Protein AF-A0A7Y6QT03-F1 (afdb_monomer_lite)

pLDDT: mean 81.43, std 12.52, range [44.47, 97.38]

Structure (mmCIF, N/CA/C/O backbone):
data_AF-A0A7Y6QT03-F1
#
_entry.id   AF-A0A7Y6QT03-F1
#
loop_
_atom_site.group_PDB
_atom_site.id
_atom_site.type_symbol
_atom_site.label_atom_id
_atom_site.label_alt_id
_atom_site.label_comp_id
_atom_site.label_asym_id
_atom_site.label_entity_id
_atom_site.label_seq_id
_atom_site.pdbx_PDB_ins_code
_atom_site.Cartn_x
_atom_site.Cartn_y
_atom_site.Cartn_z
_atom_site.occupancy
_atom_site.B_iso_or_equiv
_atom_site.auth_seq_id
_atom_site.auth_comp_id
_atom_site.auth_asym_id
_atom_site.auth_atom_id
_atom_site.pdbx_PDB_model_num
ATOM 1 N N . MET A 1 1 ? 51.099 -6.721 -8.403 1.00 55.47 1 MET A N 1
ATOM 2 C CA . MET A 1 1 ? 51.560 -5.407 -8.892 1.00 55.47 1 MET A CA 1
ATOM 3 C C . MET A 1 1 ? 52.415 -5.679 -10.116 1.00 55.47 1 MET A C 1
ATOM 5 O O . MET A 1 1 ? 53.025 -6.749 -10.108 1.00 55.47 1 MET A O 1
ATOM 9 N N . PRO A 1 2 ? 52.388 -4.823 -11.149 1.00 69.69 2 PRO A N 1
ATOM 10 C CA . PRO A 1 2 ? 53.223 -5.004 -12.338 1.00 69.69 2 PRO A CA 1
ATOM 11 C C . PRO A 1 2 ? 54.702 -5.137 -11.956 1.00 69.69 2 PRO A C 1
ATOM 13 O O . PRO A 1 2 ? 55.104 -4.714 -10.868 1.00 69.69 2 PRO A O 1
ATOM 16 N N . ALA A 1 3 ? 55.494 -5.771 -12.818 1.00 89.38 3 ALA A N 1
ATOM 17 C CA . ALA A 1 3 ? 56.943 -5.791 -12.638 1.00 89.38 3 ALA A CA 1
ATOM 18 C C . ALA A 1 3 ? 57.530 -4.402 -12.948 1.00 89.38 3 ALA A C 1
ATOM 20 O O . ALA A 1 3 ? 56.980 -3.664 -13.762 1.00 89.38 3 ALA A O 1
ATOM 21 N N . GLU A 1 4 ? 58.670 -4.050 -12.348 1.00 85.88 4 GLU A N 1
ATOM 22 C CA . GLU A 1 4 ? 59.295 -2.724 -12.531 1.00 85.88 4 GLU A CA 1
ATOM 23 C C . GLU A 1 4 ? 59.595 -2.399 -14.007 1.00 85.88 4 GLU A C 1
ATOM 25 O O . GLU A 1 4 ? 59.504 -1.248 -14.432 1.00 85.88 4 GLU A O 1
ATOM 30 N N . GLU A 1 5 ? 59.906 -3.424 -14.805 1.00 85.19 5 GLU A N 1
ATOM 31 C CA . GLU A 1 5 ? 60.123 -3.308 -16.251 1.00 85.19 5 GLU A CA 1
ATOM 32 C C . GLU A 1 5 ? 58.837 -2.935 -17.006 1.00 85.19 5 GLU A C 1
ATOM 34 O O . GLU A 1 5 ? 58.854 -2.092 -17.905 1.00 85.19 5 GLU A O 1
ATOM 39 N N . GLU A 1 6 ? 57.701 -3.504 -16.604 1.00 84.50 6 GLU A N 1
ATOM 40 C CA . GLU A 1 6 ? 56.394 -3.199 -17.189 1.00 84.50 6 GLU A CA 1
ATOM 41 C C . GLU A 1 6 ? 55.935 -1.789 -16.795 1.00 84.50 6 GLU A C 1
ATOM 43 O O . GLU A 1 6 ? 55.456 -1.037 -17.644 1.00 84.50 6 GLU A O 1
ATOM 48 N N . ASP A 1 7 ? 56.152 -1.385 -15.540 1.00 85.12 7 ASP A N 1
ATOM 49 C CA . ASP A 1 7 ? 55.843 -0.031 -15.063 1.00 85.12 7 ASP A CA 1
ATOM 50 C C . ASP A 1 7 ? 56.669 1.042 -15.796 1.00 85.12 7 ASP A C 1
ATOM 52 O O . ASP A 1 7 ? 56.148 2.110 -16.149 1.00 85.12 7 ASP A O 1
ATOM 56 N N . ALA A 1 8 ? 57.943 0.760 -16.087 1.00 85.50 8 ALA A N 1
ATOM 57 C CA . ALA A 1 8 ? 58.797 1.652 -16.867 1.00 85.50 8 ALA A CA 1
ATOM 58 C C . ALA A 1 8 ? 58.313 1.782 -18.320 1.00 85.50 8 ALA A C 1
ATOM 60 O O . ALA A 1 8 ? 58.250 2.896 -18.850 1.00 85.50 8 ALA A O 1
ATOM 61 N N . ALA A 1 9 ? 57.916 0.670 -18.947 1.00 88.12 9 ALA A N 1
ATOM 62 C CA . ALA A 1 9 ? 57.376 0.669 -20.304 1.00 88.12 9 ALA A CA 1
ATOM 63 C C . ALA A 1 9 ? 56.051 1.448 -20.400 1.00 88.12 9 ALA A C 1
ATOM 65 O O . ALA A 1 9 ? 55.868 2.252 -21.317 1.00 88.12 9 ALA A O 1
ATOM 66 N N . ILE A 1 10 ? 55.157 1.277 -19.422 1.00 85.25 10 ILE A N 1
ATOM 67 C CA . ILE A 1 10 ? 53.886 2.014 -19.334 1.00 85.25 10 ILE A CA 1
ATOM 68 C C . ILE A 1 10 ? 54.142 3.516 -19.148 1.00 85.25 10 ILE A C 1
ATOM 70 O O . ILE A 1 10 ? 53.522 4.342 -19.820 1.00 85.25 10 ILE A O 1
ATOM 74 N N . THR A 1 11 ? 55.088 3.882 -18.278 1.00 86.12 11 THR A N 1
ATOM 75 C CA . THR A 1 11 ? 55.439 5.288 -18.026 1.00 86.12 11 THR A CA 1
ATOM 76 C C . THR A 1 11 ? 56.052 5.949 -19.262 1.00 86.12 11 THR A C 1
ATOM 78 O O . THR A 1 11 ? 55.700 7.082 -19.593 1.00 86.12 11 THR A O 1
ATOM 81 N N . ALA A 1 12 ? 56.932 5.246 -19.978 1.00 87.88 12 ALA A N 1
ATOM 82 C CA . ALA A 1 12 ? 57.539 5.748 -21.207 1.00 87.88 12 ALA A CA 1
ATOM 83 C C . ALA A 1 12 ? 56.498 5.967 -22.317 1.00 87.88 12 ALA A C 1
ATOM 85 O O . ALA A 1 12 ? 56.527 7.000 -22.985 1.00 87.88 12 ALA A O 1
ATOM 86 N N . ALA A 1 13 ? 55.549 5.038 -22.475 1.00 86.75 13 ALA A N 1
ATOM 87 C CA . ALA A 1 13 ? 54.459 5.171 -23.438 1.00 86.75 13 ALA A CA 1
ATOM 88 C C . ALA A 1 13 ? 53.553 6.376 -23.124 1.00 86.75 13 ALA A C 1
ATOM 90 O O . ALA A 1 13 ? 53.217 7.134 -24.029 1.00 86.75 13 ALA A O 1
ATOM 91 N N . ALA A 1 14 ? 53.220 6.599 -21.848 1.00 87.25 14 ALA A N 1
ATOM 92 C CA . ALA A 1 14 ? 52.418 7.749 -21.425 1.00 87.25 14 ALA A CA 1
ATOM 93 C C . ALA A 1 14 ? 53.139 9.094 -21.633 1.00 87.25 14 ALA A C 1
ATOM 95 O O . ALA A 1 14 ? 52.508 10.090 -21.962 1.00 87.25 14 ALA A O 1
ATOM 96 N N . LEU A 1 15 ? 54.464 9.144 -21.453 1.00 87.06 15 LEU A N 1
ATOM 97 C CA . LEU A 1 15 ? 55.254 10.360 -21.687 1.00 87.06 15 LEU A CA 1
ATOM 98 C C . LEU A 1 15 ? 55.428 10.691 -23.175 1.00 87.06 15 LEU A C 1
ATOM 100 O O . LEU A 1 15 ? 55.631 11.855 -23.517 1.00 87.06 15 LEU A O 1
ATOM 104 N N . ALA A 1 16 ? 55.379 9.682 -24.047 1.00 90.12 16 ALA A N 1
ATOM 105 C CA . ALA A 1 16 ? 55.480 9.859 -25.491 1.00 90.12 16 ALA A CA 1
ATOM 106 C C . ALA A 1 16 ? 54.167 10.338 -26.139 1.00 90.12 16 ALA A C 1
ATOM 108 O O . ALA A 1 16 ? 54.206 10.813 -27.273 1.00 90.12 16 ALA A O 1
ATOM 109 N N . ASP A 1 17 ? 53.031 10.222 -25.442 1.00 89.62 17 ASP A N 1
ATOM 110 C CA . ASP A 1 17 ? 51.715 10.663 -25.911 1.00 89.62 17 ASP A CA 1
ATOM 111 C C . ASP A 1 17 ? 51.452 12.138 -25.522 1.00 89.62 17 ASP A C 1
ATOM 113 O O . ASP A 1 17 ? 51.231 12.439 -24.343 1.00 89.62 17 ASP A O 1
ATOM 117 N N . PRO A 1 18 ? 51.468 13.084 -26.482 1.00 86.69 18 PRO A N 1
ATOM 118 C CA . PRO A 1 18 ? 51.251 14.501 -26.198 1.00 86.69 18 PRO A CA 1
ATOM 119 C C . PRO A 1 18 ? 49.806 14.837 -25.796 1.00 86.69 18 PRO A C 1
ATOM 121 O O . PRO A 1 18 ? 49.598 15.867 -25.150 1.00 86.69 18 PRO A O 1
ATOM 124 N N . ASP A 1 19 ? 48.823 13.997 -26.140 1.00 88.06 19 ASP A N 1
ATOM 125 C CA . ASP A 1 19 ? 47.408 14.219 -25.815 1.00 88.06 19 ASP A CA 1
ATOM 126 C C . ASP A 1 19 ? 47.026 13.639 -24.444 1.00 88.06 19 ASP A C 1
ATOM 128 O O . ASP A 1 19 ? 46.006 14.025 -23.863 1.00 88.06 19 ASP A O 1
ATOM 132 N N . ASN A 1 20 ? 47.852 12.746 -23.892 1.00 86.62 20 ASN A N 1
ATOM 133 C CA . ASN A 1 20 ? 47.602 12.098 -22.607 1.00 86.62 20 ASN A CA 1
ATOM 134 C C . ASN A 1 20 ? 48.863 11.963 -21.723 1.00 86.62 20 ASN A C 1
ATOM 136 O O . ASN A 1 20 ? 49.195 10.857 -21.280 1.00 86.62 20 ASN A O 1
ATOM 140 N N . PRO A 1 21 ? 49.560 13.073 -21.411 1.00 86.50 21 PRO A N 1
ATOM 141 C CA . PRO A 1 21 ? 50.725 13.028 -20.542 1.00 86.50 21 PRO A CA 1
ATOM 142 C C . PRO A 1 21 ? 50.329 12.658 -19.101 1.00 86.50 21 PRO A C 1
ATOM 144 O O . PRO A 1 21 ? 49.247 13.032 -18.627 1.00 86.50 21 PRO A O 1
ATOM 147 N N . PRO A 1 22 ? 51.215 11.986 -18.343 1.00 88.69 22 PRO A N 1
ATOM 148 C CA . PRO A 1 22 ? 50.960 11.686 -16.942 1.00 88.69 22 PRO A CA 1
ATOM 149 C C . PRO A 1 22 ? 50.767 12.974 -16.134 1.00 88.69 22 PRO A C 1
ATOM 151 O O . PRO A 1 22 ? 51.499 13.957 -16.283 1.00 88.69 22 PRO A O 1
ATOM 154 N N . LEU A 1 23 ? 49.779 12.962 -15.238 1.00 88.00 23 LEU A N 1
ATOM 155 C CA . LEU A 1 23 ? 49.486 14.115 -14.394 1.00 88.00 23 LEU A CA 1
ATOM 156 C C . LEU A 1 23 ? 50.630 14.379 -13.412 1.00 88.00 23 LEU A C 1
ATOM 158 O O . LEU A 1 23 ? 51.075 13.499 -12.678 1.00 88.00 23 LEU A O 1
ATOM 162 N N . THR A 1 24 ? 51.053 15.636 -13.335 1.00 87.75 24 THR A N 1
ATOM 163 C CA . THR A 1 24 ? 52.042 16.079 -12.348 1.00 87.75 24 THR A CA 1
ATOM 164 C C . THR A 1 24 ? 51.444 16.122 -10.938 1.00 87.75 24 THR A C 1
ATOM 166 O O . THR A 1 24 ? 50.244 16.342 -10.755 1.00 87.75 24 THR A O 1
ATOM 169 N N . GLY A 1 25 ? 52.285 15.993 -9.907 1.00 84.88 25 GLY A N 1
ATOM 170 C CA . GLY A 1 25 ? 51.861 16.101 -8.503 1.00 84.88 25 GLY A CA 1
ATOM 171 C C . GLY A 1 25 ? 51.032 17.363 -8.187 1.00 84.88 25 GLY A C 1
ATOM 172 O O . GLY A 1 25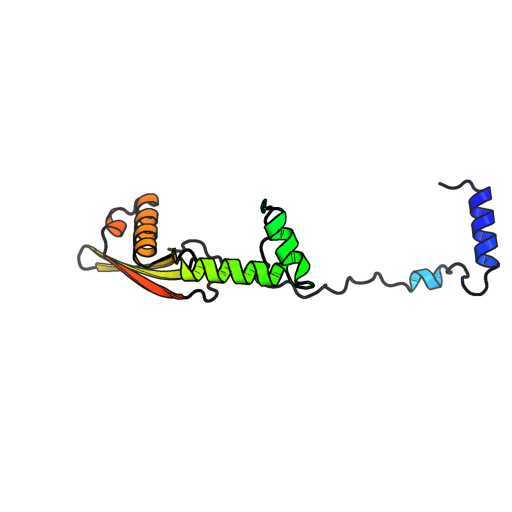 ? 49.974 17.248 -7.567 1.00 84.88 25 GLY A O 1
ATOM 173 N N . PRO A 1 26 ? 51.420 18.563 -8.666 1.00 87.62 26 PRO A N 1
ATOM 174 C CA . PRO A 1 26 ? 50.616 19.774 -8.502 1.00 87.62 26 PRO A CA 1
ATOM 175 C C . PRO A 1 26 ? 49.283 19.754 -9.258 1.00 87.62 26 PRO A C 1
ATOM 177 O O . PRO A 1 26 ? 48.330 20.389 -8.811 1.00 87.62 26 PRO A O 1
ATOM 180 N N . GLN A 1 27 ? 49.194 19.064 -10.400 1.00 86.31 27 GLN A N 1
ATOM 181 C CA . GLN A 1 27 ? 47.931 18.892 -11.122 1.00 86.31 27 GLN A CA 1
ATOM 182 C C . GLN A 1 27 ? 47.006 17.946 -10.361 1.00 86.31 27 GLN A C 1
ATOM 184 O O . GLN A 1 27 ? 45.857 18.308 -10.137 1.00 86.31 27 GLN A O 1
ATOM 189 N N . LEU A 1 28 ? 47.516 16.811 -9.876 1.00 84.88 28 LEU A N 1
ATOM 190 C CA . LEU A 1 28 ? 46.772 15.877 -9.022 1.00 84.88 28 LEU A CA 1
ATOM 191 C C . LEU A 1 28 ? 46.259 16.556 -7.746 1.00 84.88 28 LEU A C 1
ATOM 193 O O . LEU A 1 28 ? 45.094 16.401 -7.392 1.00 84.88 28 LEU A O 1
ATOM 197 N N . ALA A 1 29 ? 47.078 17.389 -7.101 1.00 83.69 29 ALA A N 1
ATOM 198 C CA . ALA A 1 29 ? 46.693 18.122 -5.893 1.00 83.69 29 ALA A CA 1
ATOM 199 C C . ALA A 1 29 ? 45.549 19.137 -6.109 1.00 83.69 29 ALA A C 1
ATOM 201 O O . ALA A 1 29 ? 44.912 19.565 -5.145 1.00 83.69 29 ALA A O 1
ATOM 202 N N . ARG A 1 30 ? 45.261 19.532 -7.359 1.00 84.69 30 ARG A N 1
ATOM 203 C CA . ARG A 1 30 ? 44.127 20.413 -7.702 1.00 84.69 30 ARG A CA 1
ATOM 204 C C . ARG A 1 30 ? 42.808 19.656 -7.848 1.00 84.69 30 ARG A C 1
ATOM 206 O O . ARG A 1 30 ? 41.754 20.297 -7.888 1.00 84.69 30 ARG A O 1
ATOM 213 N N . PHE A 1 31 ? 42.838 18.326 -7.934 1.00 80.56 31 PHE A N 1
ATOM 214 C CA . PHE A 1 31 ? 41.627 17.526 -8.050 1.00 80.56 31 PHE A CA 1
ATOM 215 C C . PHE A 1 31 ? 40.896 17.582 -6.715 1.00 80.56 31 PHE A C 1
ATOM 217 O O . PHE A 1 31 ? 41.380 17.133 -5.678 1.00 80.56 31 PHE A O 1
ATOM 224 N N . LYS A 1 32 ? 39.697 18.155 -6.733 1.00 76.88 32 LYS A N 1
ATOM 225 C CA . LYS A 1 32 ? 38.789 18.066 -5.595 1.00 76.88 32 LYS A CA 1
ATOM 226 C C . LYS A 1 32 ? 38.090 16.712 -5.687 1.00 76.88 32 LYS A C 1
ATOM 228 O O . LYS A 1 32 ? 37.662 16.353 -6.786 1.00 76.88 32 LYS A O 1
ATOM 233 N N . PRO A 1 33 ? 37.913 15.979 -4.572 1.00 73.06 33 PRO A N 1
ATOM 234 C CA . PRO A 1 33 ? 37.014 14.838 -4.560 1.00 73.06 33 PRO A CA 1
ATOM 235 C C . PRO A 1 33 ? 35.691 15.299 -5.155 1.00 73.06 33 PRO A C 1
ATOM 237 O O . PRO A 1 33 ? 35.182 16.353 -4.752 1.00 73.06 33 PRO A O 1
ATOM 240 N N . ALA A 1 34 ? 35.149 14.549 -6.113 1.00 67.44 34 ALA A N 1
ATOM 241 C CA . ALA A 1 34 ? 33.783 14.765 -6.542 1.00 67.44 34 ALA A CA 1
ATOM 242 C C . ALA A 1 34 ? 32.931 14.665 -5.276 1.00 67.44 34 ALA A C 1
ATOM 244 O O . ALA A 1 34 ? 32.689 13.571 -4.761 1.00 67.44 34 ALA A O 1
ATOM 245 N N . ARG A 1 35 ? 32.528 15.810 -4.711 1.00 61.28 35 ARG A N 1
ATOM 246 C CA . ARG A 1 35 ? 31.453 15.836 -3.731 1.00 61.28 35 ARG A CA 1
ATOM 247 C C . ARG A 1 35 ? 30.304 15.252 -4.513 1.00 61.28 35 ARG A C 1
ATOM 249 O O . ARG A 1 35 ? 29.807 15.942 -5.398 1.00 61.28 35 ARG A O 1
ATOM 256 N N . ARG A 1 36 ? 30.001 13.966 -4.284 1.00 58.72 36 ARG A N 1
ATOM 257 C CA . ARG A 1 36 ? 28.874 13.268 -4.900 1.00 58.72 36 ARG A CA 1
ATOM 258 C C . ARG A 1 36 ? 27.731 14.260 -4.842 1.00 58.72 36 ARG A C 1
ATOM 260 O O . ARG A 1 36 ? 27.245 14.552 -3.747 1.00 58.72 36 ARG A O 1
ATOM 267 N N . GLY A 1 37 ? 27.386 14.849 -5.988 1.00 58.78 37 GLY A N 1
ATOM 268 C CA . GLY A 1 37 ? 26.163 15.615 -6.088 1.00 58.78 37 GLY A CA 1
ATOM 269 C C . GLY A 1 37 ? 25.122 14.661 -5.548 1.00 58.78 37 GLY A C 1
ATOM 270 O O . GLY A 1 37 ? 25.066 13.516 -6.007 1.00 58.78 37 GLY A O 1
ATOM 271 N N . ARG A 1 38 ? 24.434 15.054 -4.470 1.00 57.69 38 ARG A N 1
ATOM 272 C CA . ARG A 1 38 ? 23.282 14.303 -3.978 1.00 57.69 38 ARG A CA 1
ATOM 273 C C . ARG A 1 38 ? 22.515 13.921 -5.236 1.00 57.69 38 ARG A C 1
ATOM 275 O O . ARG A 1 38 ? 22.154 14.807 -6.011 1.00 57.69 38 ARG A O 1
ATOM 282 N N . GLY A 1 39 ? 22.377 12.620 -5.485 1.00 69.25 39 GLY A N 1
ATOM 283 C CA . GLY A 1 39 ? 21.528 12.149 -6.568 1.00 69.25 39 GLY A CA 1
ATOM 284 C C . GLY A 1 39 ? 20.123 12.733 -6.404 1.00 69.25 39 GLY A C 1
ATOM 285 O O . GLY A 1 39 ? 19.848 13.453 -5.439 1.00 69.25 39 GLY A O 1
ATOM 286 N N . ARG A 1 40 ? 19.230 12.409 -7.345 1.00 64.81 40 ARG A N 1
ATOM 287 C CA . ARG A 1 40 ? 17.806 12.774 -7.296 1.00 64.81 40 ARG A CA 1
ATOM 288 C C . ARG A 1 40 ? 17.309 12.847 -5.839 1.00 64.81 40 ARG A C 1
ATOM 290 O O . ARG A 1 40 ? 17.521 11.871 -5.115 1.00 64.81 40 ARG A O 1
ATOM 297 N N . PRO A 1 41 ? 16.709 13.973 -5.400 1.00 64.50 41 PRO A N 1
ATOM 298 C CA . PRO A 1 41 ? 16.276 14.135 -4.017 1.00 64.50 41 PRO A CA 1
ATOM 299 C C . PRO A 1 41 ? 15.471 12.910 -3.592 1.00 64.50 41 PRO A C 1
ATOM 301 O O . PRO A 1 41 ? 14.603 12.454 -4.343 1.00 64.50 41 PRO A O 1
ATOM 304 N N . ALA A 1 42 ? 15.817 12.350 -2.430 1.00 60.28 42 ALA A N 1
ATOM 305 C CA . ALA A 1 42 ? 15.145 11.177 -1.895 1.00 60.28 42 ALA A CA 1
ATOM 306 C C . ALA A 1 42 ? 13.643 11.473 -1.839 1.00 60.28 42 ALA A C 1
ATOM 308 O O . ALA A 1 42 ? 13.221 12.435 -1.196 1.00 60.28 42 ALA A O 1
ATOM 309 N N . GLN A 1 43 ? 12.847 10.699 -2.576 1.00 61.19 43 GLN A N 1
ATOM 310 C CA . GLN A 1 43 ? 11.399 10.825 -2.503 1.00 61.19 43 GLN A CA 1
ATOM 311 C C . GLN A 1 43 ? 10.971 10.413 -1.096 1.00 61.19 43 GLN A C 1
ATOM 313 O O . GLN A 1 43 ? 11.354 9.339 -0.635 1.00 61.19 43 GLN A O 1
ATOM 318 N N . ALA A 1 44 ? 10.174 11.260 -0.438 1.00 60.06 44 ALA A N 1
ATOM 319 C CA . ALA A 1 44 ? 9.650 10.997 0.904 1.00 60.06 44 ALA A CA 1
ATOM 320 C C . ALA A 1 44 ? 8.915 9.647 0.982 1.00 60.06 44 ALA A C 1
ATOM 322 O O . ALA A 1 44 ? 8.946 8.979 2.008 1.00 60.06 44 ALA A O 1
ATOM 323 N N . ILE A 1 45 ? 8.323 9.206 -0.133 1.00 62.34 45 ILE A N 1
ATOM 324 C CA . ILE A 1 45 ? 7.703 7.892 -0.277 1.00 62.34 45 ILE A CA 1
ATOM 325 C C . ILE A 1 45 ? 8.268 7.242 -1.531 1.00 62.34 45 ILE A C 1
ATOM 327 O O . ILE A 1 45 ? 8.028 7.693 -2.652 1.00 62.34 45 ILE A O 1
ATOM 331 N N . THR A 1 46 ? 9.028 6.172 -1.329 1.00 64.62 46 THR A N 1
ATOM 332 C CA . THR A 1 46 ? 9.572 5.366 -2.420 1.00 64.62 46 THR A CA 1
ATOM 333 C C . THR A 1 46 ? 8.735 4.101 -2.559 1.00 64.62 46 THR A C 1
ATOM 335 O O . THR A 1 46 ? 8.313 3.511 -1.565 1.00 64.62 46 THR A O 1
ATOM 338 N N . LYS A 1 47 ? 8.478 3.677 -3.801 1.00 78.31 47 LYS A N 1
ATOM 339 C CA . LYS A 1 47 ? 7.865 2.371 -4.077 1.00 78.31 47 LYS A CA 1
ATOM 340 C C . LYS A 1 47 ? 8.691 1.289 -3.377 1.00 78.31 47 LYS A C 1
ATOM 342 O O . LYS A 1 47 ? 9.909 1.259 -3.536 1.00 78.31 47 LYS A O 1
ATOM 347 N N . VAL A 1 48 ? 8.041 0.415 -2.616 1.00 82.12 48 VAL A N 1
ATOM 348 C CA . VAL A 1 48 ? 8.735 -0.680 -1.931 1.00 82.12 48 VAL A CA 1
ATOM 349 C C . VAL A 1 48 ? 9.071 -1.755 -2.970 1.00 82.12 48 VAL A C 1
ATOM 351 O O . VAL A 1 48 ? 8.147 -2.277 -3.599 1.00 82.12 48 VAL A O 1
ATOM 354 N N . PRO A 1 49 ? 10.356 -2.084 -3.203 1.00 82.44 49 PRO A N 1
ATOM 355 C CA . PRO A 1 49 ? 10.710 -3.173 -4.099 1.00 82.44 49 PRO A CA 1
ATOM 356 C C . PRO A 1 49 ? 10.271 -4.495 -3.468 1.00 82.44 49 PRO A C 1
ATOM 358 O O . PRO A 1 49 ? 10.660 -4.825 -2.350 1.00 82.44 49 PRO A O 1
ATOM 361 N N . VAL A 1 50 ? 9.455 -5.253 -4.194 1.00 86.12 50 VAL A N 1
ATOM 362 C CA . VAL A 1 50 ? 8.970 -6.569 -3.770 1.00 86.12 50 VAL A CA 1
ATOM 363 C C . VAL A 1 50 ? 9.393 -7.621 -4.787 1.00 86.12 50 VAL A C 1
ATOM 365 O O . VAL A 1 50 ? 9.331 -7.388 -5.994 1.00 86.12 50 VAL A O 1
ATOM 368 N N . SER A 1 51 ? 9.826 -8.786 -4.303 1.00 89.62 51 SER A N 1
ATOM 369 C CA . SER A 1 51 ? 10.077 -9.950 -5.155 1.00 89.62 51 SER A CA 1
ATOM 370 C C . SER A 1 51 ? 8.780 -10.747 -5.283 1.00 89.62 51 SER A C 1
ATOM 372 O O . SER A 1 51 ? 8.326 -11.355 -4.315 1.00 89.62 51 SER A O 1
ATOM 374 N N . LEU A 1 52 ? 8.156 -10.700 -6.462 1.00 89.44 52 LEU A N 1
ATOM 375 C CA . LEU A 1 52 ? 6.895 -11.377 -6.771 1.00 89.44 52 LEU A CA 1
ATOM 376 C C . LEU A 1 52 ? 7.083 -12.274 -7.996 1.00 89.44 52 LEU A C 1
ATOM 378 O O . LEU A 1 52 ? 7.673 -11.858 -8.991 1.00 89.44 52 LEU A O 1
ATOM 382 N N . ARG A 1 53 ? 6.554 -13.499 -7.937 1.00 93.12 53 ARG A N 1
ATOM 383 C CA . ARG A 1 53 ? 6.479 -14.385 -9.104 1.00 93.12 53 ARG A CA 1
ATOM 384 C C . ARG A 1 53 ? 5.217 -14.058 -9.896 1.00 93.12 53 ARG A C 1
ATOM 386 O O . ARG A 1 53 ? 4.127 -14.062 -9.333 1.00 93.12 53 ARG A O 1
ATOM 393 N N . LEU A 1 54 ? 5.386 -13.783 -11.183 1.00 92.81 54 LEU A N 1
ATOM 394 C CA . LEU A 1 54 ? 4.307 -13.509 -12.128 1.00 92.81 54 LEU A CA 1
ATOM 395 C C . LEU A 1 54 ? 4.315 -14.573 -13.223 1.00 92.81 54 LEU A C 1
ATOM 397 O O . LEU A 1 54 ? 5.360 -15.155 -13.515 1.00 92.81 54 LEU A O 1
ATOM 401 N N . ASP A 1 55 ? 3.150 -14.805 -13.822 1.00 96.69 55 ASP A N 1
ATOM 402 C CA . ASP A 1 55 ? 3.042 -15.630 -15.021 1.00 96.69 55 ASP A CA 1
ATOM 403 C C . ASP A 1 55 ? 3.911 -15.054 -16.153 1.00 96.69 55 ASP A C 1
ATOM 405 O O . ASP A 1 55 ? 3.982 -13.834 -16.342 1.00 96.69 55 ASP A O 1
ATOM 409 N N . PHE A 1 56 ? 4.586 -15.937 -16.893 1.00 96.00 56 PHE A N 1
ATOM 410 C CA . PHE A 1 56 ? 5.510 -15.537 -17.951 1.00 96.00 56 PHE A CA 1
ATOM 411 C C . PHE A 1 56 ? 4.802 -14.770 -19.075 1.00 96.00 56 PHE A C 1
ATOM 413 O O . PHE A 1 56 ? 5.265 -13.699 -19.464 1.00 96.00 56 PHE A O 1
ATOM 420 N N . VAL A 1 57 ? 3.662 -15.271 -19.559 1.00 97.38 57 VAL A N 1
ATOM 421 C CA . VAL A 1 57 ? 2.921 -14.658 -20.672 1.00 97.38 57 VAL A CA 1
ATOM 422 C C . VAL A 1 57 ? 2.385 -13.291 -20.259 1.00 97.38 57 VAL A C 1
ATOM 424 O O . VAL A 1 57 ? 2.457 -12.335 -21.034 1.00 97.38 57 VAL A O 1
ATOM 427 N N . LEU A 1 58 ? 1.910 -13.166 -19.018 1.00 95.62 58 LEU A N 1
ATOM 428 C CA . LEU A 1 58 ? 1.480 -11.885 -18.459 1.00 95.62 58 LEU A CA 1
ATOM 429 C C . LEU A 1 58 ? 2.632 -10.870 -18.427 1.00 95.62 58 LEU A C 1
ATOM 431 O O . LEU A 1 58 ? 2.477 -9.740 -18.893 1.00 95.62 58 LEU A O 1
ATOM 435 N N . LEU A 1 59 ? 3.790 -11.268 -17.892 1.00 95.38 59 LEU A N 1
ATOM 436 C CA . LEU A 1 59 ? 4.953 -10.392 -17.772 1.00 95.38 59 LEU A CA 1
ATOM 437 C C . LEU A 1 59 ? 5.452 -9.918 -19.142 1.00 95.38 59 LEU A C 1
ATOM 439 O O . LEU A 1 59 ? 5.712 -8.727 -19.320 1.00 95.38 59 LEU A O 1
ATOM 443 N N . GLU A 1 60 ? 5.565 -10.830 -20.106 1.00 97.31 60 GLU A N 1
ATOM 444 C CA . GLU A 1 60 ? 5.993 -10.497 -21.466 1.00 97.31 60 GLU A CA 1
ATOM 445 C C . GLU A 1 60 ? 4.982 -9.584 -22.168 1.00 97.31 60 GLU A C 1
ATOM 447 O O . GLU A 1 60 ? 5.386 -8.623 -22.821 1.00 97.31 60 GLU A O 1
ATOM 452 N N . SER A 1 61 ? 3.679 -9.790 -21.946 1.00 96.56 61 SER A N 1
ATOM 453 C CA . SER A 1 61 ? 2.633 -8.906 -22.477 1.00 96.56 61 SER A CA 1
ATOM 454 C C . SER A 1 61 ? 2.799 -7.469 -21.981 1.00 96.56 61 SER A C 1
ATOM 456 O O . SER A 1 61 ? 2.716 -6.536 -22.775 1.00 96.56 61 SER A O 1
ATOM 458 N N . PHE A 1 62 ? 3.089 -7.269 -20.689 1.00 96.19 62 PHE A N 1
ATOM 459 C CA . PHE A 1 62 ? 3.358 -5.932 -20.154 1.00 96.19 62 PHE A CA 1
ATOM 460 C C . PHE A 1 62 ? 4.671 -5.357 -20.687 1.00 96.19 62 PHE A C 1
ATOM 462 O O . PHE A 1 62 ? 4.687 -4.205 -21.115 1.00 96.19 62 PHE A O 1
ATOM 469 N N . LYS A 1 63 ? 5.764 -6.126 -20.722 1.00 95.75 63 LYS A N 1
ATOM 470 C CA . LYS A 1 63 ? 7.048 -5.650 -21.271 1.00 95.75 63 LYS A CA 1
ATOM 471 C C . LYS A 1 63 ? 6.946 -5.229 -22.737 1.00 95.75 63 LYS A C 1
ATOM 473 O O . LYS A 1 63 ? 7.530 -4.214 -23.108 1.00 95.75 63 LYS A O 1
ATOM 478 N N . ALA A 1 64 ? 6.170 -5.952 -23.547 1.00 97.12 64 ALA A N 1
ATOM 479 C CA . ALA A 1 64 ? 5.925 -5.624 -24.952 1.00 97.12 64 ALA A CA 1
ATOM 480 C C . ALA A 1 64 ? 5.262 -4.250 -25.139 1.00 97.12 64 ALA A C 1
ATOM 482 O O . ALA A 1 64 ? 5.352 -3.656 -26.210 1.00 97.12 64 ALA A O 1
ATOM 483 N N . THR A 1 65 ? 4.643 -3.700 -24.089 1.00 95.44 65 THR A N 1
ATOM 484 C CA . THR A 1 65 ? 4.071 -2.352 -24.124 1.00 95.44 65 THR A CA 1
ATOM 485 C C . THR A 1 65 ? 5.121 -1.228 -24.088 1.00 95.44 65 THR A C 1
ATOM 487 O O . THR A 1 65 ? 4.753 -0.054 -24.199 1.00 95.44 65 THR A O 1
ATOM 490 N N . GLY A 1 66 ? 6.409 -1.564 -23.945 1.00 95.50 66 GLY A N 1
ATOM 491 C CA . GLY A 1 66 ? 7.542 -0.642 -24.005 1.00 95.50 66 GLY A CA 1
ATOM 492 C C . GLY A 1 66 ? 7.897 0.006 -22.665 1.00 95.50 66 GLY A C 1
ATOM 493 O O . GLY A 1 66 ? 7.585 -0.504 -21.584 1.00 95.50 66 GLY A O 1
ATOM 494 N N . ASP A 1 67 ? 8.562 1.158 -22.734 1.00 95.31 67 ASP A N 1
ATOM 495 C CA . ASP A 1 67 ? 9.035 1.881 -21.554 1.00 95.31 67 ASP A CA 1
ATOM 496 C C . ASP A 1 67 ? 7.897 2.216 -20.5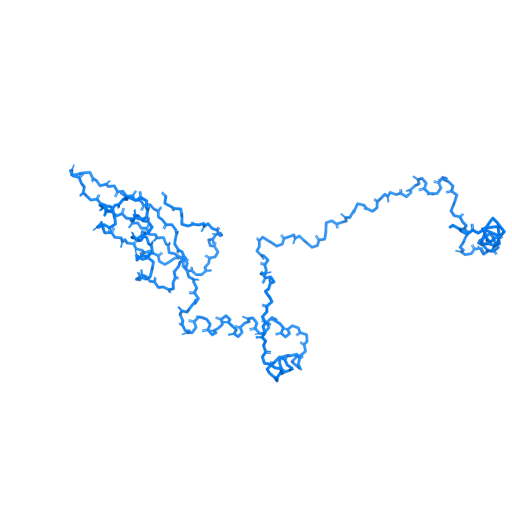80 1.00 95.31 67 ASP A C 1
ATOM 498 O O . ASP A 1 67 ? 6.767 2.536 -20.954 1.00 95.31 67 ASP A O 1
ATOM 502 N N . GLY A 1 68 ? 8.175 2.110 -19.281 1.00 93.38 68 GLY A N 1
ATOM 503 C CA . GLY A 1 68 ? 7.169 2.355 -18.247 1.00 93.38 68 GLY A CA 1
ATOM 504 C C . GLY A 1 68 ? 6.126 1.242 -18.083 1.00 93.38 68 GLY A C 1
ATOM 505 O O . GLY A 1 68 ? 5.126 1.461 -17.396 1.00 93.38 68 GLY A O 1
ATOM 506 N N . TRP A 1 69 ? 6.339 0.043 -18.639 1.00 96.25 69 TRP A N 1
ATOM 507 C CA . TRP A 1 69 ? 5.455 -1.110 -18.409 1.00 96.25 69 TRP A CA 1
ATOM 508 C C . TRP A 1 69 ? 5.237 -1.424 -16.919 1.00 96.25 69 TRP A C 1
ATOM 510 O O . TRP A 1 69 ? 4.133 -1.778 -16.518 1.00 96.25 69 TRP A O 1
ATOM 520 N N . GLN A 1 70 ? 6.254 -1.224 -16.071 1.00 92.12 70 GLN A N 1
ATOM 521 C CA . GLN A 1 70 ? 6.124 -1.392 -14.617 1.00 92.12 70 GLN A CA 1
ATOM 522 C C . GLN A 1 70 ? 5.164 -0.371 -13.996 1.00 92.12 70 GLN 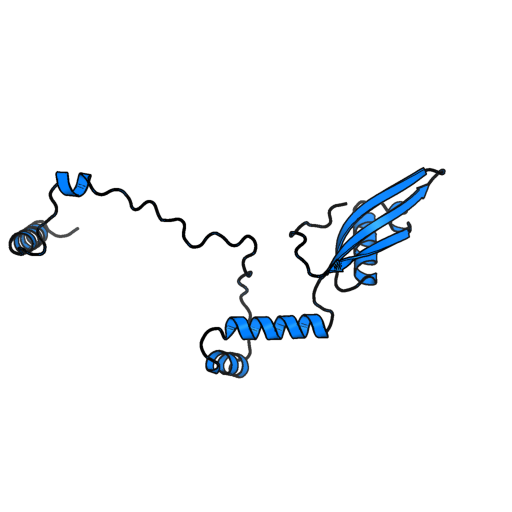A C 1
ATOM 524 O O . GLN A 1 70 ? 4.435 -0.692 -13.059 1.00 92.12 70 GLN A O 1
ATOM 529 N N . THR A 1 71 ? 5.155 0.865 -14.504 1.00 91.56 71 THR A N 1
ATOM 530 C CA . THR A 1 71 ? 4.226 1.910 -14.049 1.00 91.56 71 THR A CA 1
ATOM 531 C C . THR A 1 71 ? 2.796 1.546 -14.425 1.00 91.56 71 THR A C 1
ATOM 533 O O . THR A 1 71 ? 1.940 1.552 -13.545 1.00 91.56 71 THR A O 1
ATOM 536 N N . ARG A 1 72 ? 2.566 1.110 -15.669 1.00 93.88 72 ARG A N 1
ATOM 537 C CA . ARG A 1 72 ? 1.256 0.619 -16.125 1.00 93.88 72 ARG A CA 1
ATOM 538 C C . ARG A 1 72 ? 0.778 -0.596 -15.335 1.00 93.88 72 ARG A C 1
ATOM 540 O O . ARG A 1 72 ? -0.365 -0.639 -14.900 1.00 93.88 72 ARG A O 1
ATOM 547 N N . MET A 1 73 ? 1.660 -1.558 -15.070 1.00 94.25 73 MET A N 1
ATOM 548 C CA . MET A 1 73 ? 1.324 -2.709 -14.226 1.00 94.25 73 MET A CA 1
ATOM 549 C C . MET A 1 73 ? 0.907 -2.269 -12.814 1.00 94.25 73 MET A C 1
ATOM 551 O O . MET A 1 73 ? -0.078 -2.759 -12.270 1.00 94.25 73 MET A O 1
ATOM 555 N N . ASN A 1 74 ? 1.618 -1.304 -12.228 1.00 92.12 74 ASN A N 1
ATOM 556 C CA . ASN A 1 74 ? 1.266 -0.747 -10.925 1.00 92.12 74 ASN A CA 1
ATOM 557 C C . ASN A 1 74 ? -0.083 0.002 -10.932 1.00 92.12 74 ASN A C 1
ATOM 559 O O . ASN A 1 74 ? -0.806 -0.043 -9.939 1.00 92.12 74 ASN A O 1
ATOM 563 N N . GLU A 1 75 ? -0.431 0.685 -12.022 1.00 92.31 75 GLU A N 1
ATOM 564 C CA . GLU A 1 75 ? -1.743 1.327 -12.197 1.00 92.31 75 GLU A CA 1
ATOM 565 C C . GLU A 1 75 ? -2.870 0.293 -12.244 1.00 92.31 75 GLU A C 1
ATOM 567 O O . GLU A 1 75 ? -3.824 0.415 -11.481 1.00 92.31 75 GLU A O 1
ATOM 572 N N . VAL A 1 76 ? -2.709 -0.787 -13.016 1.00 93.81 76 VAL A N 1
ATOM 573 C CA . VAL A 1 76 ? -3.684 -1.892 -13.073 1.00 93.81 76 VAL A CA 1
ATOM 574 C C . VAL A 1 76 ? -3.896 -2.521 -11.694 1.00 93.81 76 VAL A C 1
ATOM 576 O O . VAL A 1 76 ? -5.033 -2.739 -11.275 1.00 93.81 76 VAL A O 1
ATOM 579 N N . LEU A 1 77 ? -2.814 -2.781 -10.951 1.00 92.31 77 LEU A N 1
ATOM 580 C CA . LEU A 1 77 ? -2.910 -3.317 -9.588 1.00 92.31 77 LEU A CA 1
ATOM 581 C C . LEU A 1 77 ? -3.635 -2.349 -8.644 1.00 92.31 77 LEU A C 1
ATOM 583 O O . LEU A 1 77 ? -4.449 -2.778 -7.826 1.00 92.31 77 LEU A O 1
ATOM 587 N N . ARG A 1 78 ? -3.378 -1.042 -8.771 1.00 89.56 78 ARG A N 1
ATOM 588 C CA . ARG A 1 78 ? -4.063 -0.004 -7.991 1.00 89.56 78 ARG A CA 1
ATOM 589 C C . ARG A 1 78 ? -5.554 0.045 -8.312 1.00 89.56 78 ARG A C 1
ATOM 591 O O . ARG A 1 78 ? -6.367 0.070 -7.392 1.00 89.56 78 ARG A O 1
ATOM 598 N N . GLU A 1 79 ? -5.920 0.065 -9.587 1.00 90.00 79 GLU A N 1
ATOM 599 C CA . GLU A 1 79 ? -7.317 0.088 -10.024 1.00 90.00 79 GLU A CA 1
ATOM 600 C C . GLU A 1 79 ? -8.066 -1.154 -9.555 1.00 90.00 79 GLU A C 1
ATOM 602 O O . GLU A 1 79 ? -9.162 -1.047 -9.000 1.00 90.00 79 GLU A O 1
ATOM 607 N N . TRP A 1 80 ? -7.451 -2.330 -9.706 1.00 94.00 80 TRP A N 1
ATOM 608 C CA . TRP A 1 80 ? -8.004 -3.573 -9.188 1.00 94.00 80 TRP A CA 1
ATOM 609 C C . TRP A 1 80 ? -8.223 -3.487 -7.674 1.00 94.00 80 TRP A C 1
ATOM 611 O O . TRP A 1 80 ? -9.300 -3.854 -7.198 1.00 94.00 80 TRP A O 1
ATOM 621 N N . ALA A 1 81 ? -7.259 -2.935 -6.930 1.00 90.19 81 ALA A N 1
ATOM 622 C CA . ALA A 1 81 ? -7.356 -2.795 -5.483 1.00 90.19 81 ALA A CA 1
ATOM 623 C C . ALA A 1 81 ? -8.489 -1.854 -5.040 1.00 90.19 81 ALA A C 1
ATOM 625 O O . ALA A 1 81 ? -9.218 -2.161 -4.094 1.00 90.19 81 ALA A O 1
ATOM 626 N N . VAL A 1 82 ? -8.669 -0.727 -5.736 1.00 87.06 82 VAL A N 1
ATOM 627 C CA . VAL A 1 82 ? -9.767 0.221 -5.485 1.00 87.06 82 VAL A CA 1
ATOM 628 C C . VAL A 1 82 ? -11.115 -0.413 -5.828 1.00 87.06 82 VAL A C 1
ATOM 630 O O . VAL A 1 82 ? -12.034 -0.382 -5.010 1.00 87.06 82 VAL A O 1
ATOM 633 N N . LYS A 1 83 ? -11.226 -1.043 -7.003 1.00 88.75 83 LYS A N 1
ATOM 634 C CA . LYS A 1 83 ? -12.466 -1.671 -7.482 1.00 88.75 83 LYS A CA 1
ATOM 635 C C . LYS A 1 83 ? -12.969 -2.763 -6.538 1.00 88.75 83 LYS A C 1
ATOM 637 O O . LYS A 1 83 ? -14.172 -2.865 -6.314 1.00 88.75 83 LYS A O 1
ATOM 642 N N . HIS A 1 84 ? -12.060 -3.551 -5.970 1.00 90.12 84 HIS A N 1
ATOM 643 C CA . HIS A 1 84 ? -12.399 -4.652 -5.065 1.00 90.12 84 HIS A CA 1
ATOM 644 C C . HIS A 1 84 ? -12.362 -4.255 -3.583 1.00 90.12 84 HIS A C 1
ATOM 646 O O . HIS A 1 84 ? -12.475 -5.128 -2.730 1.00 90.12 84 HIS A O 1
ATOM 652 N N . LYS A 1 85 ? -12.225 -2.956 -3.266 1.00 85.38 85 LYS A N 1
ATOM 653 C CA . LYS A 1 85 ? -12.183 -2.423 -1.890 1.00 85.38 85 LYS A CA 1
ATOM 654 C C . LYS A 1 85 ? -11.106 -3.061 -1.001 1.00 85.38 85 LYS A C 1
ATOM 656 O O . LYS A 1 85 ? -11.239 -3.090 0.214 1.00 85.38 85 LYS A O 1
ATOM 661 N N . VAL A 1 86 ? -10.019 -3.546 -1.596 1.00 86.44 86 VAL A N 1
ATOM 662 C CA . VAL A 1 86 ? -8.864 -4.075 -0.850 1.00 86.44 86 VAL A CA 1
ATOM 663 C C . VAL A 1 86 ? -7.796 -3.006 -0.610 1.00 86.44 86 VAL A C 1
ATOM 665 O O . VAL A 1 86 ? -6.868 -3.222 0.168 1.00 86.44 86 VAL A O 1
ATOM 668 N N . MET A 1 87 ? -7.927 -1.844 -1.261 1.00 86.00 87 MET A N 1
ATOM 669 C CA . MET A 1 87 ? -7.091 -0.675 -1.005 1.00 86.00 87 MET A CA 1
ATOM 670 C C . MET A 1 87 ? -7.328 -0.165 0.420 1.00 86.00 87 MET A C 1
ATOM 672 O O . MET A 1 87 ? -8.450 0.182 0.785 1.00 86.00 87 MET A O 1
ATOM 676 N N . LEU A 1 88 ? -6.261 -0.094 1.213 1.00 84.88 88 LEU A N 1
ATOM 677 C CA . LEU A 1 88 ? -6.326 0.457 2.562 1.00 84.88 88 LEU A CA 1
ATOM 678 C C . LEU A 1 88 ? -6.516 1.976 2.510 1.00 84.88 88 LEU A C 1
ATOM 680 O O . LEU A 1 88 ? -5.878 2.669 1.714 1.00 84.88 88 LEU A O 1
ATOM 684 N N . ARG A 1 89 ? -7.379 2.478 3.388 1.00 83.62 89 ARG A N 1
ATOM 685 C CA . ARG A 1 89 ? -7.659 3.897 3.606 1.00 83.62 89 ARG A CA 1
ATOM 686 C C . ARG A 1 89 ? -7.329 4.247 5.048 1.00 83.62 89 ARG A C 1
ATOM 688 O O . ARG A 1 89 ? -7.333 3.371 5.919 1.00 83.62 89 ARG A O 1
ATOM 695 N N . HIS A 1 90 ? -7.034 5.515 5.286 1.00 84.31 90 HIS A N 1
ATOM 696 C CA . HIS A 1 90 ? -6.834 6.014 6.634 1.00 84.31 90 HIS A CA 1
ATOM 697 C C . HIS A 1 90 ? -8.175 6.410 7.234 1.00 84.31 90 HIS A C 1
ATOM 699 O O . HIS A 1 90 ? -8.966 7.118 6.616 1.00 84.31 90 HIS A O 1
ATOM 705 N N . TYR A 1 91 ? -8.402 5.965 8.458 1.00 84.56 91 TYR A N 1
ATOM 706 C CA . TYR A 1 91 ? -9.553 6.312 9.263 1.00 84.56 91 TYR A CA 1
ATOM 707 C C . TYR A 1 91 ? -9.072 6.991 10.529 1.00 84.56 91 TYR A C 1
ATOM 709 O O . TYR A 1 91 ? -8.176 6.496 11.211 1.00 84.56 91 TYR A O 1
ATOM 717 N N . HIS A 1 92 ? -9.693 8.114 10.844 1.00 84.44 92 HIS A N 1
ATOM 718 C CA . HIS A 1 92 ? -9.602 8.730 12.152 1.00 84.44 92 HIS A CA 1
ATOM 719 C C . HIS A 1 92 ? -10.726 8.169 13.010 1.00 84.44 92 HIS A C 1
ATOM 721 O O . HIS A 1 92 ? -11.892 8.257 12.633 1.00 84.44 92 HIS A O 1
ATOM 727 N N . ALA A 1 93 ? -10.387 7.518 14.111 1.00 85.75 93 ALA A N 1
ATOM 728 C CA . ALA A 1 93 ? -11.344 6.909 15.008 1.00 85.75 93 ALA A CA 1
ATOM 729 C C . ALA A 1 93 ? -11.370 7.663 16.332 1.00 85.75 93 ALA A C 1
ATOM 731 O O . ALA A 1 93 ? -10.329 7.876 16.946 1.00 85.75 93 ALA A O 1
ATOM 732 N N . THR A 1 94 ? -12.566 8.015 16.794 1.00 84.19 94 THR A N 1
ATOM 733 C CA . THR A 1 94 ? -12.778 8.539 18.140 1.00 84.19 94 THR A CA 1
ATOM 734 C C . THR A 1 94 ? -13.510 7.509 18.979 1.00 84.19 94 THR A C 1
ATOM 736 O O . THR A 1 94 ? -14.556 6.985 18.588 1.00 84.19 94 THR A O 1
ATOM 739 N N . VAL A 1 95 ? -12.943 7.185 20.135 1.00 84.12 95 VAL A N 1
ATOM 740 C CA . VAL A 1 95 ? -13.552 6.258 21.090 1.00 84.12 95 VAL A CA 1
ATOM 741 C C . VAL A 1 95 ? -14.134 7.086 22.213 1.00 84.12 95 VAL A C 1
ATOM 743 O O . VAL A 1 95 ? -13.390 7.742 22.935 1.00 84.12 95 VAL A O 1
ATOM 746 N N . GLN A 1 96 ? -15.458 7.072 22.332 1.00 83.12 96 GLN A N 1
ATOM 747 C CA . GLN A 1 96 ? -16.181 7.751 23.397 1.00 83.12 96 GLN A CA 1
ATOM 748 C C . GLN A 1 96 ? -16.627 6.730 24.439 1.00 83.12 96 GLN A C 1
ATOM 750 O O . GLN A 1 96 ? -17.323 5.756 24.128 1.00 83.12 96 GLN A O 1
ATOM 755 N N . LYS A 1 97 ? -16.245 6.980 25.689 1.00 80.38 97 LYS A N 1
ATOM 756 C CA . LYS A 1 97 ? -16.697 6.217 26.851 1.00 80.38 97 LYS A CA 1
ATOM 757 C C . LYS A 1 97 ? -17.282 7.164 27.885 1.00 80.38 97 LYS A C 1
ATOM 759 O O . LYS A 1 97 ? -16.675 8.186 28.191 1.00 80.38 97 LYS A O 1
ATOM 764 N N . THR A 1 98 ? -18.427 6.790 28.443 1.00 70.69 98 THR A N 1
ATOM 765 C CA . THR A 1 98 ? -19.028 7.465 29.594 1.00 70.69 98 THR A CA 1
ATOM 766 C C . THR A 1 98 ? -18.885 6.557 30.807 1.00 70.69 98 THR A C 1
ATOM 768 O O . THR A 1 98 ? -19.487 5.486 30.854 1.00 70.69 98 THR A O 1
ATOM 771 N N . GLU A 1 99 ? -18.073 6.965 31.775 1.00 68.75 99 GLU A N 1
ATOM 772 C CA . GLU A 1 99 ? -17.883 6.259 33.045 1.00 68.75 99 GLU A CA 1
ATOM 773 C C . GLU A 1 99 ? -17.969 7.302 34.164 1.00 68.75 99 GLU A C 1
ATOM 775 O O . GLU A 1 99 ? -17.282 8.316 34.109 1.00 68.75 99 GLU A O 1
ATOM 780 N N . ASN A 1 100 ? -18.864 7.103 35.139 1.00 62.25 100 ASN A N 1
ATOM 781 C CA . ASN A 1 100 ? -19.110 8.049 36.241 1.00 62.25 100 ASN A CA 1
AT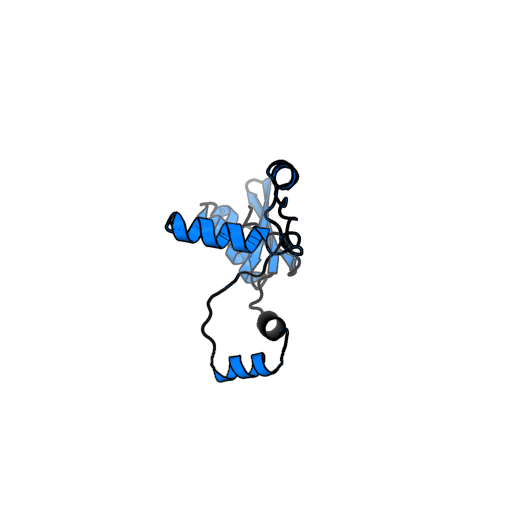OM 782 C C . ASN A 1 100 ? -19.305 9.515 35.790 1.00 62.25 100 ASN A C 1
ATOM 784 O O . ASN A 1 100 ? -18.656 10.416 36.313 1.00 62.25 100 ASN A O 1
ATOM 788 N N . GLU A 1 101 ? -20.155 9.749 34.781 1.00 62.09 101 GLU A N 1
ATOM 789 C CA . GLU A 1 101 ? -20.439 11.082 34.201 1.00 62.09 101 GLU A CA 1
ATOM 790 C C . GLU A 1 101 ? -19.221 11.812 33.592 1.00 62.09 101 GLU A C 1
ATOM 792 O O . GLU A 1 101 ? -19.348 12.936 33.108 1.00 62.09 101 GLU A O 1
ATOM 797 N N . GLN A 1 102 ? -18.057 11.160 33.521 1.00 61.25 102 GLN A N 1
ATOM 798 C CA . GLN A 1 102 ? -16.885 11.643 32.799 1.00 61.25 102 GLN A CA 1
ATOM 799 C C . GLN A 1 102 ? -16.837 11.010 31.406 1.00 61.25 102 GLN A C 1
ATOM 801 O O . GLN A 1 102 ? -16.901 9.789 31.239 1.00 61.25 102 GLN A O 1
ATOM 806 N N . LEU A 1 103 ? -16.746 11.869 30.388 1.00 69.50 103 LEU A N 1
ATOM 807 C CA . LEU A 1 103 ? -16.560 11.474 28.996 1.00 69.50 103 LEU A CA 1
ATOM 808 C C . LEU A 1 103 ? -15.063 11.412 28.694 1.00 69.50 103 LEU A C 1
ATOM 810 O O . LEU A 1 103 ? -14.386 12.440 28.710 1.00 69.50 103 LEU A O 1
ATOM 814 N N . THR A 1 104 ? -14.552 10.225 28.381 1.00 68.31 104 THR A N 1
ATOM 815 C CA . THR A 1 104 ? -13.184 10.067 27.878 1.00 68.31 104 THR A CA 1
ATOM 816 C C . THR A 1 104 ? -13.215 9.877 26.370 1.00 68.31 104 THR A C 1
ATOM 818 O O . THR A 1 104 ? -13.979 9.051 25.861 1.00 68.31 104 THR A O 1
ATOM 821 N N . VAL A 1 105 ? -12.400 10.664 25.664 1.00 75.81 105 VAL A N 1
ATOM 822 C CA . VAL A 1 105 ? -12.279 10.634 24.204 1.00 75.81 105 VAL A CA 1
ATOM 823 C C . VAL A 1 105 ? -10.844 10.287 23.839 1.00 75.81 105 VAL A C 1
ATOM 825 O O . VAL A 1 105 ? -9.920 10.991 24.237 1.00 75.81 105 VAL A O 1
ATOM 828 N N . TYR A 1 106 ? -10.674 9.211 23.075 1.00 76.19 106 TYR A N 1
ATOM 829 C CA . TYR A 1 106 ? -9.388 8.819 22.497 1.00 76.19 106 TYR A CA 1
ATOM 830 C C . TYR A 1 106 ? -9.425 8.998 20.995 1.00 76.19 106 TYR A C 1
ATOM 832 O O . TYR A 1 106 ? -10.449 8.724 20.371 1.00 76.19 106 TYR A O 1
ATOM 840 N N . GLU A 1 107 ? -8.303 9.417 20.434 1.00 79.50 107 GLU A N 1
ATOM 841 C CA . GLU A 1 107 ? -8.124 9.636 19.010 1.00 79.50 107 GLU A CA 1
ATOM 842 C C . GLU A 1 107 ? -7.160 8.586 18.463 1.00 79.50 107 GLU A C 1
ATOM 844 O O . GLU A 1 107 ? -6.056 8.453 18.975 1.00 79.50 107 GLU A O 1
ATOM 849 N N . CYS A 1 108 ? -7.583 7.828 17.452 1.00 79.38 108 CYS A N 1
ATOM 850 C CA . CYS A 1 108 ? -6.794 6.752 16.865 1.00 79.38 108 CYS A CA 1
ATOM 851 C C . CYS A 1 108 ? -6.730 6.886 15.342 1.00 79.38 108 CYS A C 1
ATOM 853 O O . CYS A 1 108 ? -7.761 6.989 14.681 1.00 79.38 108 CYS A O 1
ATOM 855 N N . MET A 1 109 ? -5.539 6.794 14.750 1.00 81.50 109 MET A N 1
ATOM 856 C CA . MET A 1 109 ? -5.389 6.681 13.291 1.00 81.50 109 MET A CA 1
ATOM 857 C C . MET A 1 109 ? -5.251 5.224 12.856 1.00 81.50 109 MET A C 1
ATOM 859 O O . MET A 1 109 ? -4.391 4.503 13.345 1.00 81.50 109 MET A O 1
ATOM 863 N N . VAL A 1 110 ? -6.090 4.771 11.924 1.00 85.19 110 VAL A N 1
ATOM 864 C CA . VAL A 1 110 ? -6.238 3.354 11.567 1.00 85.19 110 VAL A CA 1
ATOM 865 C C . VAL A 1 110 ? -6.188 3.169 10.057 1.00 85.19 110 VAL A C 1
ATOM 867 O O . VAL A 1 110 ? -6.955 3.779 9.323 1.00 85.19 110 VAL A O 1
ATOM 870 N N . LEU A 1 111 ? -5.364 2.236 9.581 1.00 85.25 111 LEU A N 1
ATOM 871 C CA . LEU A 1 111 ? -5.468 1.721 8.213 1.00 85.25 111 LEU A CA 1
ATOM 872 C C . LEU A 1 111 ? -6.492 0.583 8.134 1.00 85.25 111 LEU A C 1
ATOM 874 O O . LEU A 1 111 ? -6.293 -0.452 8.784 1.00 85.25 111 LEU A O 1
ATOM 878 N N . ALA A 1 112 ? -7.540 0.742 7.326 1.00 85.44 112 ALA A N 1
ATOM 879 C CA . ALA A 1 112 ? -8.577 -0.272 7.109 1.00 85.44 112 ALA A CA 1
ATOM 880 C C . ALA A 1 112 ? -9.151 -0.229 5.682 1.00 85.44 112 ALA A C 1
ATOM 882 O O . ALA A 1 112 ? -8.941 0.733 4.951 1.00 85.44 112 ALA A O 1
ATOM 883 N N . GLN A 1 113 ? -9.848 -1.292 5.274 1.00 85.88 113 GLN A N 1
ATOM 884 C CA . GLN A 1 113 ? -10.521 -1.368 3.966 1.00 85.88 113 GLN A CA 1
ATOM 885 C C . GLN A 1 113 ? -11.862 -0.619 3.963 1.00 85.88 113 GLN A C 1
ATOM 887 O O . GLN A 1 113 ? -12.248 -0.017 2.963 1.00 85.88 113 GLN A O 1
ATOM 892 N N . ASP A 1 114 ? -12.551 -0.642 5.101 1.00 85.69 114 ASP A N 1
ATOM 893 C CA . ASP A 1 114 ? -13.863 -0.048 5.310 1.00 85.69 114 ASP A CA 1
ATOM 894 C C . ASP A 1 114 ? -14.047 0.385 6.776 1.00 85.69 114 ASP A C 1
ATOM 896 O O . ASP A 1 114 ? -13.227 0.087 7.650 1.00 85.69 114 ASP A O 1
ATOM 900 N N . ASP A 1 115 ? -15.151 1.086 7.034 1.00 85.56 115 ASP A N 1
ATOM 901 C CA . ASP A 1 115 ? -15.537 1.617 8.344 1.00 85.56 115 ASP A CA 1
ATOM 902 C C . ASP A 1 115 ? -15.687 0.532 9.427 1.00 85.56 115 ASP A C 1
ATOM 904 O O . ASP A 1 115 ? -15.229 0.698 10.560 1.00 85.56 115 ASP A O 1
ATOM 908 N N . GLY A 1 116 ? -16.281 -0.612 9.077 1.00 87.12 116 GLY A N 1
ATOM 909 C CA . GLY A 1 116 ? -16.461 -1.730 10.000 1.00 87.12 116 GLY A CA 1
ATOM 910 C C . GLY A 1 116 ? -15.123 -2.359 10.373 1.00 87.12 116 GLY A C 1
ATOM 911 O O . GLY A 1 116 ? -14.842 -2.581 11.554 1.00 87.12 116 GLY A O 1
ATOM 912 N N . ALA A 1 117 ? -14.256 -2.564 9.380 1.00 87.12 117 ALA A N 1
ATOM 913 C CA . ALA A 1 117 ? -12.894 -3.033 9.595 1.00 87.12 117 ALA A CA 1
ATOM 914 C C . ALA A 1 117 ? -12.071 -2.060 10.462 1.00 87.12 117 ALA A C 1
ATOM 916 O O . ALA A 1 117 ? -11.291 -2.513 11.304 1.00 87.12 117 ALA A O 1
ATOM 917 N N . ALA A 1 118 ? -12.257 -0.743 10.307 1.00 86.50 118 ALA A N 1
ATOM 918 C CA . ALA A 1 118 ? -11.597 0.265 11.139 1.00 86.50 118 ALA A CA 1
ATOM 919 C C . ALA A 1 118 ? -12.038 0.164 12.606 1.00 86.50 118 ALA A C 1
ATOM 921 O O . ALA A 1 118 ? -11.192 0.029 13.494 1.00 86.50 118 ALA A O 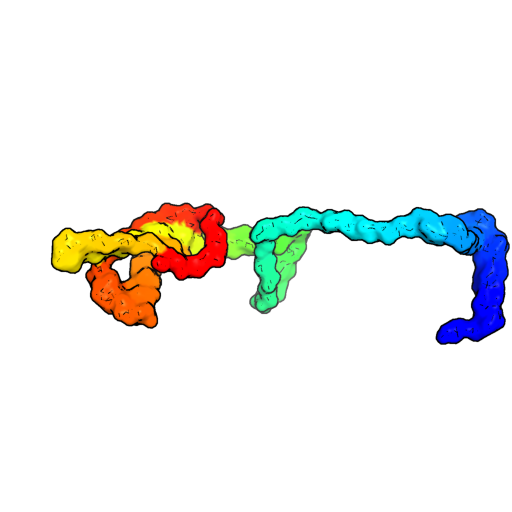1
ATOM 922 N N . LYS A 1 119 ? -13.353 0.140 12.863 1.00 89.19 119 LYS A N 1
ATOM 923 C CA . LYS A 1 119 ? -13.922 0.005 14.216 1.00 89.19 119 LYS A CA 1
ATOM 924 C C . LYS A 1 119 ? -13.454 -1.267 14.915 1.00 89.19 119 LYS A C 1
ATOM 926 O O . LYS A 1 119 ? -13.017 -1.215 16.064 1.00 89.19 119 LYS A O 1
ATOM 931 N N . GLU A 1 120 ? -13.502 -2.405 14.225 1.00 90.06 120 GLU A N 1
ATOM 932 C CA . GLU A 1 120 ? -13.051 -3.682 14.788 1.00 90.06 120 GLU A CA 1
ATOM 933 C C . GLU A 1 120 ? -11.550 -3.692 15.078 1.00 90.06 120 GLU A C 1
ATOM 935 O O . GLU A 1 120 ? -11.114 -4.247 16.089 1.00 90.06 120 GLU A O 1
ATOM 940 N N . LYS A 1 121 ? -10.741 -3.040 14.237 1.00 88.62 121 LYS A N 1
ATOM 941 C CA . LYS A 1 121 ? -9.299 -2.922 14.461 1.00 88.62 121 LYS A CA 1
ATOM 942 C C . LYS A 1 121 ? -8.979 -2.076 15.697 1.00 88.62 121 LYS A C 1
ATOM 944 O O . LYS A 1 121 ? -8.128 -2.491 16.482 1.00 88.62 121 LYS A O 1
ATOM 949 N N . VAL A 1 122 ? -9.701 -0.973 15.922 1.00 87.50 122 VAL A N 1
ATOM 950 C CA . VAL A 1 122 ? -9.587 -0.153 17.146 1.00 87.50 122 VAL A CA 1
ATOM 951 C C . VAL A 1 122 ? -9.983 -0.956 18.380 1.00 87.50 122 VAL A C 1
ATOM 953 O O . VAL A 1 122 ? -9.208 -1.049 19.326 1.00 87.50 122 VAL A O 1
ATOM 956 N N . LYS A 1 123 ? -11.150 -1.612 18.363 1.00 88.56 123 LYS A N 1
ATOM 957 C CA . LYS A 1 123 ? -11.605 -2.433 19.499 1.00 88.56 123 LYS A CA 1
ATOM 958 C C . LYS A 1 123 ? -10.626 -3.554 19.825 1.00 88.56 123 LYS A C 1
ATOM 960 O O . LYS A 1 123 ? -10.352 -3.811 20.993 1.00 88.56 123 LYS A O 1
ATOM 965 N N . ARG A 1 124 ? -10.085 -4.221 18.803 1.00 89.25 124 ARG A N 1
ATOM 966 C CA . ARG A 1 124 ? -9.078 -5.273 18.976 1.00 89.25 124 ARG A CA 1
ATOM 967 C C . ARG A 1 124 ? -7.800 -4.735 19.609 1.00 89.25 124 ARG A C 1
ATOM 969 O O . ARG A 1 124 ? -7.252 -5.400 20.480 1.00 89.25 124 ARG A O 1
ATOM 976 N N . HIS A 1 125 ? -7.347 -3.560 19.180 1.00 87.44 125 HIS A N 1
ATOM 977 C CA . HIS A 1 125 ? -6.172 -2.907 19.747 1.00 87.44 125 HIS A CA 1
ATOM 978 C C . HIS A 1 125 ? -6.389 -2.554 21.225 1.00 87.44 125 HIS A C 1
ATOM 980 O O . HIS A 1 125 ? -5.603 -2.981 22.060 1.00 87.44 125 HIS A O 1
ATOM 986 N N . LEU A 1 126 ? -7.523 -1.932 21.567 1.00 86.69 126 LEU A N 1
ATOM 987 C CA . LEU A 1 126 ? -7.883 -1.625 22.958 1.00 86.69 126 LEU A CA 1
ATOM 988 C C . LEU A 1 126 ? -7.929 -2.877 23.848 1.00 86.69 126 LEU A C 1
ATOM 990 O O . LEU A 1 126 ? -7.405 -2.863 24.957 1.00 86.69 126 LEU A O 1
ATOM 994 N N . ARG A 1 127 ? -8.499 -3.989 23.362 1.00 87.38 127 ARG A N 1
ATOM 995 C CA . ARG A 1 127 ? -8.485 -5.268 24.102 1.00 87.38 127 ARG A CA 1
ATOM 996 C C . ARG A 1 127 ? -7.071 -5.815 24.294 1.00 87.38 127 ARG A C 1
ATOM 998 O O . ARG A 1 127 ? -6.767 -6.339 25.357 1.00 87.38 127 ARG A O 1
ATOM 1005 N N . ALA A 1 128 ? -6.207 -5.694 23.286 1.00 87.12 128 ALA A N 1
ATOM 1006 C CA . ALA A 1 128 ? -4.817 -6.141 23.386 1.00 87.12 128 ALA A CA 1
ATOM 1007 C C . ALA A 1 128 ? -4.015 -5.336 24.426 1.00 87.12 128 ALA A C 1
ATOM 1009 O O . ALA A 1 128 ? -3.103 -5.882 25.039 1.00 87.12 128 ALA A O 1
ATOM 1010 N N . GLU A 1 129 ? -4.386 -4.077 24.662 1.00 86.44 129 GLU A N 1
ATOM 1011 C CA . GLU A 1 129 ? -3.819 -3.220 25.712 1.00 86.44 129 GLU A CA 1
ATOM 1012 C C . GLU A 1 129 ? -4.464 -3.426 27.097 1.00 86.44 129 GLU A C 1
ATOM 1014 O O . GLU A 1 129 ? -4.108 -2.738 28.051 1.00 86.44 129 GLU A O 1
ATOM 1019 N N . GLY A 1 130 ? -5.425 -4.349 27.235 1.00 85.50 130 GLY A N 1
ATOM 1020 C CA . GLY A 1 130 ? -6.160 -4.576 28.486 1.00 85.50 130 GLY A CA 1
ATOM 1021 C C . GLY A 1 130 ? -7.230 -3.519 28.788 1.00 85.50 130 GLY A C 1
ATOM 1022 O O . GLY A 1 130 ? -7.743 -3.443 29.904 1.00 85.50 130 GLY A O 1
ATOM 1023 N N . ARG A 1 131 ? -7.597 -2.696 27.800 1.00 82.81 131 ARG A N 1
ATOM 1024 C CA . ARG A 1 131 ? -8.615 -1.641 27.900 1.00 82.81 131 ARG A CA 1
ATOM 1025 C C . ARG A 1 131 ? -9.991 -2.162 27.469 1.00 82.81 131 ARG A C 1
ATOM 1027 O O . ARG A 1 131 ? -10.674 -1.571 26.631 1.00 82.81 131 ARG A O 1
ATOM 1034 N N . ASP A 1 132 ? -10.420 -3.292 28.034 1.00 83.38 132 ASP A N 1
ATOM 1035 C CA . ASP A 1 132 ? -11.662 -3.985 27.648 1.00 83.38 132 ASP A CA 1
ATOM 1036 C C . ASP A 1 132 ? -12.925 -3.129 27.802 1.00 83.38 132 ASP A C 1
ATOM 1038 O O . ASP A 1 132 ? -13.844 -3.226 26.985 1.00 83.38 132 ASP A O 1
ATOM 1042 N N . ASN A 1 133 ? -12.972 -2.266 28.820 1.00 80.69 133 ASN A N 1
ATOM 1043 C CA . ASN A 1 133 ? -14.087 -1.339 29.007 1.00 80.69 133 ASN A CA 1
ATOM 1044 C C . ASN A 1 133 ? -14.148 -0.287 27.890 1.00 80.69 133 ASN A C 1
ATOM 1046 O O . ASN A 1 133 ? -15.237 0.044 27.427 1.00 80.69 133 ASN A O 1
ATOM 1050 N N . ASP A 1 134 ? -13.003 0.185 27.403 1.00 80.25 134 ASP A N 1
ATOM 1051 C CA . ASP A 1 134 ? -12.941 1.162 26.313 1.00 80.25 134 ASP A CA 1
ATOM 1052 C C . ASP A 1 134 ? -13.334 0.503 24.983 1.00 80.25 134 ASP A C 1
ATOM 1054 O O . ASP A 1 134 ? -14.039 1.095 24.169 1.00 80.25 134 ASP A O 1
ATOM 1058 N N . ALA A 1 135 ? -12.980 -0.773 24.794 1.00 79.94 135 ALA A N 1
ATOM 1059 C CA . ALA A 1 135 ? -13.394 -1.562 23.633 1.00 79.94 135 ALA A CA 1
ATOM 1060 C C . ALA A 1 135 ? -14.913 -1.834 23.570 1.00 79.94 135 ALA A C 1
ATOM 1062 O O . ALA A 1 135 ? -15.429 -2.213 22.510 1.00 79.94 135 ALA A O 1
ATOM 1063 N N . ARG A 1 136 ? -15.628 -1.675 24.694 1.00 82.75 136 ARG A N 1
ATOM 1064 C CA . ARG A 1 136 ? -17.101 -1.718 24.769 1.00 82.75 136 ARG A CA 1
ATOM 1065 C C . ARG A 1 136 ? -17.749 -0.360 24.490 1.00 82.75 136 ARG A C 1
ATOM 1067 O O . ARG A 1 136 ? -18.954 -0.324 24.255 1.00 82.75 136 ARG A O 1
ATOM 1074 N N . GLY A 1 137 ? -16.969 0.721 24.511 1.00 82.06 137 GLY A N 1
ATOM 1075 C CA . GLY A 1 137 ? -17.423 2.074 24.208 1.00 82.06 137 GLY A CA 1
ATOM 1076 C C . GLY A 1 137 ? -17.833 2.265 22.747 1.00 82.06 137 GLY A C 1
ATOM 1077 O O . GLY A 1 137 ? -17.657 1.391 21.887 1.00 82.06 137 GLY A O 1
ATOM 1078 N N . GLN A 1 138 ? -18.387 3.442 22.462 1.00 84.88 138 GLN A N 1
ATOM 1079 C CA . GLN A 1 138 ? -18.823 3.793 21.119 1.00 84.88 138 GLN A CA 1
ATOM 1080 C C . GLN A 1 138 ? -17.615 4.269 20.303 1.00 84.88 138 GLN A C 1
ATOM 1082 O O . GLN A 1 138 ? -16.960 5.247 20.659 1.00 84.88 138 GLN A O 1
ATOM 1087 N N . VAL A 1 139 ? -17.322 3.569 19.204 1.00 87.31 139 VAL A N 1
ATOM 1088 C CA . VAL A 1 139 ? -16.241 3.926 18.275 1.00 87.31 139 VAL A CA 1
ATOM 1089 C C . VAL A 1 139 ? -16.853 4.598 17.055 1.00 87.31 139 VAL A C 1
ATOM 1091 O O . VAL A 1 139 ? -17.611 3.967 16.314 1.00 87.31 139 VAL A O 1
ATOM 1094 N N . TYR A 1 140 ? -16.520 5.863 16.843 1.00 86.50 140 TYR A N 1
ATOM 1095 C CA . TYR A 1 140 ? -16.847 6.610 15.635 1.00 86.50 140 TYR A CA 1
ATOM 1096 C C . TYR A 1 140 ? -15.622 6.664 14.738 1.00 86.50 140 TYR A C 1
ATOM 1098 O O . TYR A 1 140 ? -14.503 6.748 15.228 1.00 86.50 140 TYR A O 1
ATOM 1106 N N . THR A 1 141 ? -15.828 6.624 13.431 1.00 88.31 141 THR A N 1
ATOM 1107 C CA . THR A 1 141 ? -14.759 6.606 12.432 1.00 88.31 141 THR A CA 1
ATOM 1108 C C . THR A 1 141 ? -15.075 7.607 11.335 1.00 88.31 141 THR A C 1
ATOM 1110 O O . THR A 1 141 ? -16.216 7.722 10.891 1.00 88.31 141 THR A O 1
ATOM 1113 N N . VAL A 1 142 ? -14.055 8.338 10.905 1.00 87.31 142 VAL A N 1
ATOM 1114 C CA . VAL A 1 142 ? -14.095 9.303 9.810 1.00 87.31 142 VAL A CA 1
ATOM 1115 C C . VAL A 1 142 ? -13.099 8.834 8.754 1.00 87.31 142 VAL A C 1
ATOM 1117 O O . VAL A 1 142 ? -11.923 8.631 9.054 1.00 87.31 142 VAL A O 1
ATOM 1120 N N . ASP A 1 143 ? -13.574 8.613 7.525 1.00 85.06 143 ASP A N 1
ATOM 1121 C CA . ASP A 1 143 ? -12.726 8.266 6.377 1.00 85.06 143 ASP A CA 1
ATOM 1122 C C . ASP A 1 143 ? -11.901 9.496 5.977 1.00 85.06 143 ASP A C 1
ATOM 1124 O O . ASP A 1 143 ? -12.437 10.483 5.472 1.00 85.06 143 ASP A O 1
ATOM 1128 N N . MET A 1 144 ? -10.591 9.432 6.208 1.00 81.69 144 MET A N 1
ATOM 1129 C CA . MET A 1 144 ? -9.628 10.472 5.830 1.00 81.69 144 MET A CA 1
ATOM 1130 C C . MET A 1 144 ? -9.126 10.281 4.387 1.00 81.69 144 MET A C 1
ATOM 1132 O O . MET A 1 144 ? -8.315 11.055 3.877 1.00 81.69 144 MET A O 1
ATOM 1136 N N . GLY A 1 145 ? -9.617 9.250 3.697 1.00 75.25 145 GLY A N 1
ATOM 1137 C CA . GLY A 1 145 ? -9.282 8.907 2.330 1.00 75.25 145 GLY A CA 1
ATOM 1138 C C . GLY A 1 145 ? -8.006 8.077 2.193 1.00 75.25 145 GLY A C 1
ATOM 1139 O O . GLY A 1 145 ? -7.399 7.582 3.141 1.00 75.25 145 GLY A O 1
ATOM 1140 N N . SER A 1 146 ? -7.590 7.909 0.936 1.00 64.31 146 SER A N 1
ATOM 1141 C CA . SER A 1 146 ? -6.291 7.314 0.584 1.00 64.31 146 SER A CA 1
ATOM 1142 C C . SER A 1 146 ? -5.168 8.364 0.566 1.00 64.31 146 SER A C 1
ATOM 1144 O O . SER A 1 146 ? -4.038 8.042 0.192 1.00 64.31 146 SER A O 1
ATOM 1146 N N . GLY A 1 147 ? -5.493 9.618 0.901 1.00 55.25 147 GLY A N 1
ATOM 1147 C CA . GLY A 1 147 ? -4.549 10.721 0.982 1.00 55.25 147 GLY A CA 1
ATOM 1148 C C . GLY A 1 147 ? -3.585 10.492 2.137 1.00 55.25 147 GLY A C 1
ATOM 1149 O O . GLY A 1 147 ? -4.007 10.223 3.251 1.00 55.25 147 GLY A O 1
ATOM 1150 N N . MET A 1 148 ? -2.305 10.538 1.789 1.00 50.94 148 MET A N 1
ATOM 1151 C CA . MET A 1 148 ? -1.089 10.476 2.596 1.00 50.94 148 MET A CA 1
ATOM 1152 C C . MET A 1 148 ? -1.254 11.015 4.029 1.00 50.94 148 MET A C 1
ATOM 1154 O O . MET A 1 148 ? -0.941 12.165 4.314 1.00 50.94 148 MET A O 1
ATOM 1158 N N . VAL A 1 149 ? -1.731 10.164 4.931 1.00 46.88 149 VAL A N 1
ATOM 1159 C CA . VAL A 1 149 ? -1.333 10.220 6.332 1.00 46.88 149 VAL A CA 1
ATOM 1160 C C . VAL A 1 149 ? -0.113 9.314 6.381 1.00 46.88 149 VAL A C 1
ATOM 1162 O O . VAL A 1 149 ? -0.132 8.218 5.814 1.00 46.88 149 VAL A O 1
ATOM 1165 N N . ASP A 1 150 ? 0.996 9.848 6.882 1.00 49.59 150 ASP A N 1
ATOM 1166 C CA . ASP A 1 150 ? 2.277 9.153 6.955 1.00 49.59 150 ASP A CA 1
ATOM 1167 C C . ASP A 1 150 ? 2.102 7.761 7.558 1.00 49.59 150 ASP A C 1
ATOM 1169 O O . ASP A 1 150 ? 1.109 7.524 8.238 1.00 49.59 150 ASP A O 1
ATOM 1173 N N . GLY A 1 151 ? 3.046 6.847 7.302 1.00 47.25 151 GLY A N 1
ATOM 1174 C CA . GLY A 1 151 ? 3.093 5.477 7.837 1.00 47.25 151 GLY A CA 1
ATOM 1175 C C . GLY A 1 151 ? 3.174 5.405 9.367 1.00 47.25 151 GLY A C 1
ATOM 1176 O O . GLY A 1 151 ? 4.071 4.780 9.926 1.00 47.25 151 GLY A O 1
ATOM 1177 N N . LEU A 1 152 ? 2.236 6.062 10.030 1.00 44.47 152 LEU A N 1
ATOM 1178 C CA . LEU A 1 152 ? 1.980 6.085 11.436 1.00 44.47 152 LEU A CA 1
ATOM 1179 C C . LEU A 1 152 ? 1.341 4.731 11.749 1.00 44.47 152 LEU A C 1
ATOM 1181 O O . LEU A 1 152 ? 0.354 4.340 11.110 1.00 44.47 152 LEU A O 1
ATOM 1185 N N . PRO A 1 153 ? 1.908 3.971 12.697 1.00 50.03 153 PRO A N 1
ATOM 1186 C CA . PRO A 1 153 ? 1.180 2.868 13.300 1.00 50.03 153 PRO A CA 1
ATOM 1187 C C . PRO A 1 153 ? -0.144 3.386 13.884 1.00 50.03 153 PRO A C 1
ATOM 1189 O O . PRO A 1 153 ? -0.390 4.588 13.930 1.00 50.03 153 PRO A O 1
ATOM 1192 N N . LEU A 1 154 ? -1.008 2.475 14.335 1.00 49.84 154 LEU A N 1
ATOM 1193 C CA . LEU A 1 154 ? -2.106 2.862 15.221 1.00 49.84 154 LEU A CA 1
ATOM 1194 C C . LEU A 1 154 ? -1.521 3.711 16.357 1.00 49.84 154 LEU A C 1
ATOM 1196 O O . LEU A 1 154 ? -0.778 3.182 17.177 1.00 49.84 154 LEU A O 1
ATOM 1200 N N . VAL A 1 155 ? -1.786 5.016 16.341 1.00 60.41 155 VAL A N 1
ATOM 1201 C CA . VAL A 1 155 ? -1.455 5.922 17.440 1.00 60.41 155 VAL A CA 1
ATOM 1202 C C . VAL A 1 155 ? -2.776 6.220 18.116 1.00 60.41 155 VAL A C 1
ATOM 1204 O O . VAL A 1 155 ? -3.567 6.985 17.571 1.00 60.41 155 VAL A O 1
ATOM 1207 N N . CYS A 1 156 ? -3.012 5.509 19.213 1.00 55.47 156 CYS A N 1
ATOM 1208 C CA . CYS A 1 156 ? -3.878 5.894 20.314 1.00 55.47 156 CYS A CA 1
ATOM 1209 C C . CYS A 1 156 ? -2.944 6.294 21.484 1.00 55.47 156 CYS A C 1
ATOM 1211 O O . CYS A 1 156 ? -3.452 6.928 22.426 1.00 55.47 156 CYS A O 1
#

Secondary structure (DSSP, 8-state):
---HHHHHHHHHHHHH-TTSPPPPHH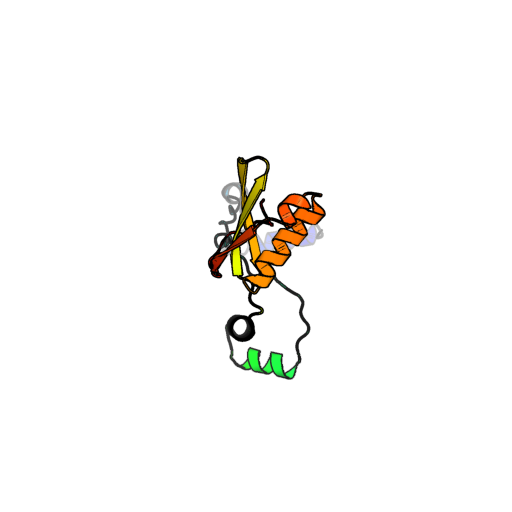HHTTPPP------SPPPSSPPPP------HHHHHHHHTT-TTHHHHHHHHHHHHHHHTT-S-EEEEEEEEEEETTEEEEEEEEEEESSHHHHHHHHHHHHHHTT-HHHHTSEEEEEEEESS---S-----

Foldseek 3Di:
DDDPVVVVVVQVVLCVDPVRHDDDPVRVVPDDPPPPPPPDPPDPDDDDDDDDDDDPVVVVVLVVVDPCSVVVVVVVVVVVCVVVLVDWFKKWKWQWDQDPNDTDIDTKIDTDSDPVRRLVVVLVVCVVVVNNRSSVTDMDIDTPGNPDPDPDDTDD

Radius of gyration: 30.8 Å; chains: 1; bounding box: 81×36×62 Å

Sequence (156 aa):
MPAEEEDAAITAAALADPDNPPLTGPQLARFKPARRGRGRPAQAITKVPVSLRLDFVLLESFKATGDGWQTRMNEVLREWAVKHKVMLRHYHATVQKTENEQLTVYECMVLAQDDGAAKEKVKRHLRAEGRDNDARGQVYTVDMGSGMVDGLPLVC